Protein AF-A0A3B9K5C8-F1 (afdb_monomer_lite)

Foldseek 3Di:
DVPDDDPDDDDDDDDPDDLVQFDQDDPDPVSVVLVVVLVVVADPDDDPVVSVVSCVVPVVSSVHPPPPDD

pLDDT: mean 82.57, std 12.93, range [37.62, 95.19]

Structure (mmCIF, N/CA/C/O backbone):
data_AF-A0A3B9K5C8-F1
#
_entry.id   AF-A0A3B9K5C8-F1
#
loop_
_atom_site.group_PDB
_atom_site.id
_atom_site.type_symbol
_atom_site.label_atom_id
_atom_site.label_alt_id
_atom_site.label_comp_id
_atom_site.label_asym_id
_atom_site.label_entity_id
_atom_site.label_seq_id
_atom_site.pdbx_PDB_ins_code
_atom_site.Cartn_x
_atom_site.Cartn_y
_atom_site.Cartn_z
_atom_site.occupancy
_atom_site.B_iso_or_equiv
_atom_site.auth_seq_id
_atom_site.auth_comp_id
_atom_site.auth_asym_id
_atom_site.auth_atom_id
_atom_site.pdbx_PDB_model_num
ATOM 1 N N . PRO A 1 1 ? 34.732 -14.469 -18.128 1.00 60.31 1 PRO A N 1
ATOM 2 C CA . PRO A 1 1 ? 33.921 -14.921 -16.970 1.00 60.31 1 PRO A CA 1
ATOM 3 C C . PRO A 1 1 ? 32.920 -16.012 -17.387 1.00 60.31 1 PRO A C 1
ATOM 5 O O . PRO A 1 1 ? 32.358 -15.914 -18.473 1.00 60.31 1 PRO A O 1
ATOM 8 N N . LYS A 1 2 ? 32.714 -17.022 -16.530 1.00 69.88 2 LYS A N 1
ATOM 9 C CA . LYS A 1 2 ? 31.966 -18.280 -16.762 1.00 69.88 2 LYS A CA 1
ATOM 10 C C . LYS A 1 2 ? 30.480 -18.127 -17.173 1.00 69.88 2 LYS A C 1
ATOM 12 O O . LYS A 1 2 ? 29.866 -19.117 -17.536 1.00 69.88 2 LYS A O 1
ATOM 17 N N . TYR A 1 3 ? 29.917 -16.912 -17.172 1.00 72.06 3 TYR A N 1
ATOM 18 C CA . TYR A 1 3 ? 28.481 -16.664 -17.411 1.00 72.06 3 TYR A CA 1
ATOM 19 C C . TYR A 1 3 ? 28.163 -15.606 -18.486 1.00 72.06 3 TYR A C 1
ATOM 21 O O . TYR A 1 3 ? 27.051 -15.092 -18.540 1.00 72.06 3 TYR A O 1
ATOM 29 N N . GLY A 1 4 ? 29.120 -15.271 -19.360 1.00 71.00 4 GLY A N 1
ATOM 30 C CA . GLY A 1 4 ? 28.908 -14.273 -20.419 1.00 71.00 4 GLY A CA 1
ATOM 31 C C . GLY A 1 4 ? 28.751 -12.834 -19.899 1.00 71.00 4 GLY A C 1
ATOM 32 O O . GLY A 1 4 ? 28.591 -12.583 -18.706 1.00 71.00 4 GLY A O 1
ATOM 33 N N . LYS A 1 5 ? 28.865 -11.849 -20.799 1.00 72.38 5 LYS A N 1
ATOM 34 C CA . LYS A 1 5 ? 28.597 -10.431 -20.498 1.00 72.38 5 LYS A CA 1
ATOM 35 C C . LYS A 1 5 ? 27.228 -10.068 -21.081 1.00 72.38 5 LYS A C 1
ATOM 37 O O . LYS A 1 5 ? 27.090 -9.978 -22.297 1.00 72.38 5 LYS A O 1
ATOM 42 N N . GLY A 1 6 ? 26.221 -9.884 -20.228 1.00 74.31 6 GLY A N 1
ATOM 43 C CA . GLY A 1 6 ? 24.885 -9.442 -20.646 1.00 74.31 6 GLY A CA 1
ATOM 44 C C . GLY A 1 6 ? 24.835 -7.937 -20.937 1.00 74.31 6 GLY A C 1
ATOM 45 O O . GLY A 1 6 ? 25.411 -7.137 -20.201 1.00 74.31 6 GLY A O 1
ATOM 46 N N . LYS A 1 7 ? 24.130 -7.538 -22.005 1.00 80.69 7 LYS A N 1
ATOM 47 C CA . LYS A 1 7 ? 23.870 -6.128 -22.363 1.00 80.69 7 LYS A CA 1
ATOM 48 C C . LYS A 1 7 ? 22.701 -5.566 -21.544 1.00 80.69 7 LYS A C 1
ATOM 50 O O . LYS A 1 7 ? 21.645 -5.251 -22.088 1.00 80.69 7 LYS A O 1
ATOM 55 N N . PHE A 1 8 ? 22.860 -5.469 -20.229 1.00 82.00 8 PHE A N 1
ATOM 56 C CA . PHE A 1 8 ? 21.815 -4.909 -19.371 1.00 82.00 8 PHE A CA 1
ATOM 57 C C . PHE A 1 8 ? 21.726 -3.390 -19.548 1.00 82.00 8 PHE A C 1
ATOM 59 O O . PHE A 1 8 ? 22.737 -2.690 -19.503 1.00 82.00 8 PHE A O 1
ATOM 66 N N . LYS A 1 9 ? 20.508 -2.868 -19.725 1.00 82.44 9 LYS A N 1
ATOM 67 C CA . LYS A 1 9 ? 20.232 -1.426 -19.717 1.00 82.44 9 LYS A CA 1
ATOM 68 C C . LYS A 1 9 ? 19.444 -1.070 -18.465 1.00 82.44 9 LYS A C 1
ATOM 70 O O . LYS A 1 9 ? 18.319 -1.526 -18.285 1.00 82.44 9 LYS A O 1
ATOM 75 N N . ARG A 1 10 ? 20.021 -0.225 -17.614 1.00 84.56 10 ARG A N 1
ATOM 76 C CA . ARG A 1 10 ? 19.346 0.312 -16.430 1.00 84.56 10 ARG A CA 1
ATOM 77 C C . ARG A 1 10 ? 18.518 1.531 -16.822 1.00 84.56 10 ARG A C 1
ATOM 79 O O . ARG A 1 10 ? 19.057 2.466 -17.404 1.00 84.56 10 ARG A O 1
ATOM 86 N N . HIS A 1 11 ? 17.245 1.530 -16.452 1.00 83.50 11 HIS A N 1
ATOM 87 C CA . HIS A 1 11 ? 16.377 2.700 -16.540 1.00 83.50 11 HIS A CA 1
ATOM 88 C C . HIS A 1 11 ? 15.967 3.098 -15.126 1.00 83.50 11 HIS A C 1
ATOM 90 O O . HIS A 1 11 ? 15.589 2.244 -14.326 1.00 83.50 11 HIS A O 1
ATOM 96 N N . THR A 1 12 ? 16.054 4.389 -14.824 1.00 81.38 12 THR A N 1
ATOM 97 C CA . THR A 1 12 ? 15.607 4.946 -13.547 1.00 81.38 12 THR A CA 1
ATOM 98 C C . THR A 1 12 ? 14.390 5.808 -13.813 1.00 81.38 12 THR A C 1
ATOM 100 O O . THR A 1 12 ? 14.464 6.779 -14.562 1.00 81.38 12 THR A O 1
ATOM 103 N N . ILE A 1 13 ? 13.272 5.470 -13.185 1.00 79.25 13 ILE A N 1
ATOM 104 C CA . ILE A 1 13 ? 12.046 6.257 -13.276 1.00 79.25 13 ILE A CA 1
ATOM 105 C C . ILE A 1 13 ? 12.097 7.306 -12.164 1.00 79.25 13 ILE A C 1
ATOM 107 O O . ILE A 1 13 ? 12.006 6.966 -10.985 1.00 79.25 13 ILE A O 1
ATOM 111 N N . LYS A 1 14 ? 12.262 8.586 -12.520 1.00 77.12 14 LYS A N 1
ATOM 112 C CA . LYS A 1 14 ? 12.118 9.688 -11.559 1.00 77.12 14 LYS A CA 1
ATOM 113 C C . LYS A 1 14 ? 10.632 9.944 -11.310 1.00 77.12 14 LYS A C 1
ATOM 115 O O . LYS A 1 14 ? 9.897 10.279 -12.234 1.00 77.12 14 LYS A O 1
ATOM 120 N N . ARG A 1 15 ? 10.200 9.798 -10.057 1.00 72.69 15 ARG A N 1
ATOM 121 C CA . ARG A 1 15 ? 8.886 10.251 -9.581 1.00 72.69 15 ARG A CA 1
ATOM 122 C C . ARG A 1 15 ? 9.052 11.527 -8.763 1.00 72.69 15 ARG A C 1
ATOM 124 O O . ARG A 1 15 ? 10.000 11.650 -7.999 1.00 72.69 15 ARG A O 1
ATOM 131 N N . ASN A 1 16 ? 8.088 12.437 -8.883 1.00 78.00 16 ASN A N 1
ATOM 132 C CA . ASN A 1 16 ? 8.093 13.728 -8.180 1.00 78.00 16 ASN A CA 1
ATOM 133 C C . ASN A 1 16 ? 7.800 13.613 -6.673 1.00 78.00 16 ASN A C 1
ATOM 135 O O . ASN A 1 16 ? 7.925 14.597 -5.952 1.00 78.00 16 ASN A O 1
ATOM 139 N N . LYS A 1 17 ? 7.365 12.441 -6.197 1.00 82.50 17 LYS A N 1
ATOM 140 C CA . LYS A 1 17 ? 7.028 12.185 -4.792 1.00 82.50 17 LYS A CA 1
ATOM 141 C C . LYS A 1 17 ? 7.803 10.976 -4.284 1.00 82.50 17 LYS A C 1
ATOM 143 O O . LYS A 1 17 ? 7.827 9.940 -4.950 1.00 82.50 17 LYS A O 1
ATOM 148 N N . ASP A 1 18 ? 8.405 11.130 -3.109 1.00 82.50 18 ASP A N 1
ATOM 149 C CA . ASP A 1 18 ? 9.103 10.063 -2.402 1.00 82.50 18 ASP A CA 1
ATOM 150 C C . ASP A 1 18 ? 8.102 9.206 -1.615 1.00 82.50 18 ASP A C 1
ATOM 152 O O . ASP A 1 18 ? 7.422 9.693 -0.713 1.00 82.50 18 ASP A O 1
ATOM 156 N N . PHE A 1 19 ? 8.017 7.923 -1.966 1.00 83.94 19 PHE A N 1
ATOM 157 C CA . PHE A 1 19 ? 7.175 6.927 -1.295 1.00 83.94 19 PHE A CA 1
ATOM 158 C C . PHE A 1 19 ? 8.000 5.870 -0.547 1.00 83.94 19 PHE A C 1
ATOM 160 O O . PHE A 1 19 ? 7.440 4.897 -0.054 1.00 83.94 19 PHE A O 1
ATOM 167 N N . SER A 1 20 ? 9.319 6.058 -0.436 1.00 82.25 20 SER A N 1
ATOM 168 C CA . SER A 1 20 ? 10.251 5.083 0.156 1.00 82.25 20 SER A CA 1
ATOM 169 C C . SER A 1 20 ? 10.011 4.848 1.649 1.00 82.25 20 SER A C 1
ATOM 171 O O . SER A 1 20 ? 10.460 3.854 2.210 1.00 82.25 20 SER A O 1
ATOM 173 N N . HIS A 1 21 ? 9.300 5.768 2.301 1.00 83.19 21 HIS A N 1
ATOM 174 C CA . HIS A 1 21 ? 8.908 5.665 3.701 1.00 83.19 21 HIS A CA 1
ATOM 175 C C . HIS A 1 21 ? 7.743 4.688 3.931 1.00 83.19 21 HIS A C 1
ATOM 177 O O . HIS A 1 21 ? 7.511 4.296 5.069 1.00 83.19 21 HIS A O 1
ATOM 183 N N . ILE A 1 22 ? 7.002 4.299 2.889 1.00 87.25 22 ILE A N 1
ATOM 184 C CA . ILE A 1 22 ? 5.861 3.383 3.004 1.00 87.25 22 ILE A CA 1
ATOM 185 C C . ILE A 1 22 ? 6.380 1.953 3.102 1.00 87.25 22 ILE A C 1
ATOM 187 O O . ILE A 1 22 ? 7.149 1.506 2.251 1.00 87.25 22 ILE A O 1
ATOM 191 N N . ARG A 1 23 ? 5.922 1.214 4.114 1.00 84.75 23 ARG A N 1
ATOM 192 C CA . ARG A 1 23 ? 6.300 -0.184 4.317 1.00 84.75 23 ARG A CA 1
ATOM 193 C C . ARG A 1 23 ? 5.065 -1.072 4.255 1.00 84.75 23 ARG A C 1
ATOM 195 O O . ARG A 1 23 ? 4.474 -1.417 5.269 1.00 84.75 23 ARG A O 1
ATOM 202 N N . TRP A 1 24 ? 4.687 -1.454 3.041 1.00 88.00 24 TRP A N 1
ATOM 203 C CA . TRP A 1 24 ? 3.709 -2.519 2.811 1.00 88.00 24 TRP A CA 1
ATOM 204 C C . TRP A 1 24 ? 4.439 -3.836 2.559 1.00 88.00 24 TRP A C 1
ATOM 206 O O . TRP A 1 24 ? 4.517 -4.319 1.433 1.00 88.00 24 TRP A O 1
ATOM 216 N N . THR A 1 25 ? 5.026 -4.378 3.622 1.00 86.62 25 THR A N 1
ATOM 217 C CA . THR A 1 25 ? 5.575 -5.737 3.655 1.00 86.62 25 THR A CA 1
ATOM 218 C C . THR A 1 25 ? 4.683 -6.607 4.534 1.00 86.62 25 THR A C 1
ATOM 220 O O . THR A 1 25 ? 3.869 -6.085 5.289 1.00 86.62 25 THR A O 1
ATOM 223 N N . LEU A 1 26 ? 4.782 -7.928 4.405 1.00 90.38 26 LEU A N 1
ATOM 224 C CA . LEU A 1 26 ? 4.043 -8.885 5.231 1.00 90.38 26 LEU A CA 1
ATOM 225 C C . LEU A 1 26 ? 5.059 -9.727 6.009 1.00 90.38 26 LEU A C 1
ATOM 227 O O . LEU A 1 26 ? 5.240 -10.907 5.726 1.00 90.38 26 LEU A O 1
ATOM 231 N N . ASP A 1 27 ? 5.769 -9.083 6.939 1.00 89.25 27 ASP A N 1
ATOM 232 C CA . ASP A 1 27 ? 6.846 -9.718 7.710 1.00 89.25 27 ASP A CA 1
ATOM 233 C C . ASP A 1 27 ? 6.344 -10.221 9.077 1.00 89.25 27 ASP A C 1
A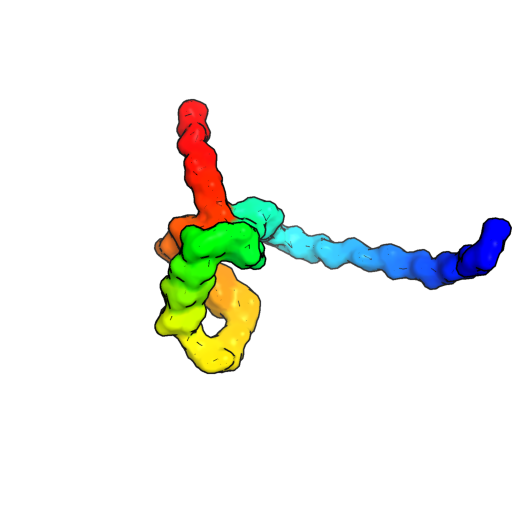TOM 235 O O . ASP A 1 27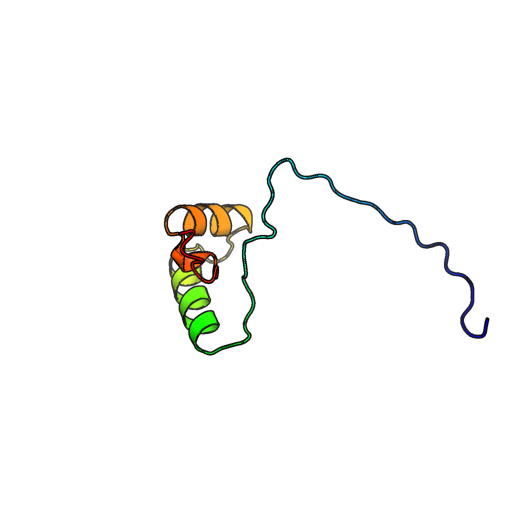 ? 6.901 -11.157 9.650 1.00 89.25 27 ASP A O 1
ATOM 239 N N . THR A 1 28 ? 5.289 -9.600 9.618 1.00 89.19 28 THR A N 1
ATOM 240 C CA . THR A 1 28 ? 4.737 -9.865 10.954 1.00 89.19 28 THR A CA 1
ATOM 241 C C . THR A 1 28 ? 3.210 -10.001 10.951 1.00 89.19 28 THR A C 1
ATOM 243 O O . THR A 1 28 ? 2.513 -9.586 10.022 1.00 89.19 28 THR A O 1
ATOM 246 N N . ALA A 1 29 ? 2.657 -10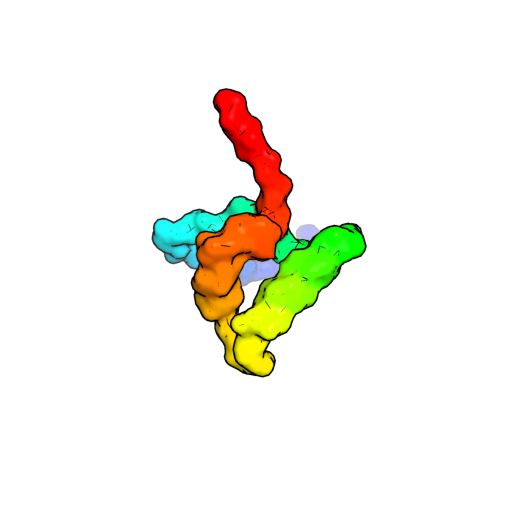.550 12.037 1.00 91.94 29 ALA A N 1
ATOM 247 C CA . ALA A 1 29 ? 1.207 -10.628 12.233 1.00 91.94 29 ALA A CA 1
ATOM 248 C C . ALA A 1 29 ? 0.535 -9.243 12.311 1.00 91.94 29 ALA A C 1
ATOM 250 O O . ALA A 1 29 ? -0.628 -9.102 11.931 1.00 91.94 29 ALA A O 1
ATOM 251 N N . ASP A 1 30 ? 1.249 -8.218 12.781 1.00 87.81 30 ASP A N 1
ATOM 252 C CA . ASP A 1 30 ? 0.723 -6.854 12.828 1.00 87.81 30 ASP A CA 1
ATOM 253 C C . ASP A 1 30 ? 0.664 -6.218 11.436 1.00 87.81 30 ASP A C 1
ATOM 255 O O . ASP A 1 30 ? -0.316 -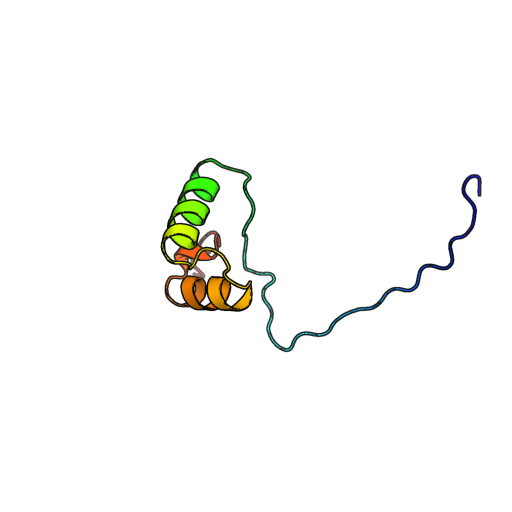5.537 11.126 1.00 87.81 30 ASP A O 1
ATOM 259 N N . ASP A 1 31 ? 1.618 -6.529 10.554 1.00 88.44 31 ASP A N 1
ATOM 260 C CA . ASP A 1 31 ? 1.551 -6.105 9.152 1.00 88.44 31 ASP A CA 1
ATOM 261 C C . ASP A 1 31 ? 0.293 -6.661 8.469 1.00 88.44 31 ASP A C 1
ATOM 263 O O . ASP A 1 31 ? -0.417 -5.939 7.766 1.00 88.44 31 ASP A O 1
ATOM 267 N N . LEU A 1 32 ? -0.059 -7.926 8.743 1.00 91.44 32 LEU A N 1
ATOM 268 C CA . LEU A 1 32 ? -1.279 -8.538 8.209 1.00 91.44 32 LEU A CA 1
ATOM 269 C C . LEU A 1 32 ? -2.545 -7.795 8.656 1.00 91.44 32 LEU A C 1
ATOM 271 O O . LEU A 1 32 ? -3.475 -7.637 7.861 1.00 91.44 32 LEU A O 1
ATOM 275 N N . LYS A 1 33 ? -2.601 -7.336 9.914 1.00 91.25 33 LYS A N 1
ATOM 276 C CA . LYS A 1 33 ? -3.738 -6.546 10.420 1.00 91.25 33 LYS A CA 1
ATOM 277 C C . LYS A 1 33 ? -3.867 -5.235 9.648 1.00 91.25 33 LYS A C 1
ATOM 279 O O . LYS A 1 33 ? -4.967 -4.903 9.216 1.00 91.25 33 LYS A O 1
ATOM 284 N N . ILE A 1 34 ? -2.751 -4.540 9.420 1.00 91.06 34 ILE A N 1
ATOM 285 C CA . ILE A 1 34 ? -2.718 -3.277 8.671 1.00 91.06 34 ILE A CA 1
ATOM 286 C C . ILE A 1 34 ? -3.176 -3.490 7.223 1.00 91.06 34 ILE A C 1
ATOM 288 O O . ILE A 1 34 ? -4.034 -2.756 6.732 1.00 91.06 34 ILE A O 1
ATOM 292 N N . ILE A 1 35 ? -2.660 -4.523 6.548 1.00 90.94 35 ILE A N 1
ATOM 293 C CA . ILE A 1 35 ? -3.038 -4.841 5.163 1.00 90.94 35 ILE A CA 1
ATOM 294 C C . ILE A 1 35 ? -4.528 -5.190 5.070 1.00 90.94 35 ILE A C 1
ATOM 296 O O . ILE A 1 35 ? -5.217 -4.713 4.166 1.00 90.94 35 ILE A O 1
ATOM 300 N N . ARG A 1 36 ? -5.061 -5.975 6.013 1.00 93.56 36 ARG A N 1
ATOM 301 C CA . ARG A 1 36 ? -6.499 -6.291 6.076 1.00 93.56 36 ARG A CA 1
ATOM 302 C C . ARG A 1 36 ? -7.357 -5.045 6.285 1.00 93.56 36 ARG A C 1
ATOM 304 O O . ARG A 1 36 ? -8.377 -4.895 5.621 1.00 93.56 36 ARG A O 1
ATOM 311 N N . GLU A 1 37 ? -6.943 -4.140 7.168 1.00 93.44 37 GLU A N 1
ATOM 312 C CA . GLU A 1 37 ? -7.670 -2.892 7.425 1.00 93.44 37 GLU A CA 1
ATOM 313 C C . GLU A 1 37 ? -7.623 -1.918 6.235 1.00 93.44 37 GLU A C 1
ATOM 315 O O . GLU A 1 37 ? -8.565 -1.157 6.009 1.00 93.44 37 GLU A O 1
ATOM 320 N N . LEU A 1 38 ? -6.530 -1.915 5.469 1.00 92.62 38 LEU A N 1
ATOM 321 C CA . LEU A 1 38 ? -6.415 -1.118 4.250 1.00 92.62 38 LEU A CA 1
ATOM 322 C C . LEU A 1 38 ? -7.291 -1.695 3.133 1.00 92.62 38 LEU A C 1
ATOM 324 O O . LEU A 1 38 ? -8.071 -0.971 2.518 1.00 92.62 38 LEU A O 1
ATOM 328 N N . THR A 1 39 ? -7.176 -2.999 2.884 1.00 93.31 39 THR A N 1
ATOM 329 C CA . THR A 1 39 ? -7.882 -3.682 1.789 1.00 93.31 39 THR A CA 1
ATOM 330 C C . THR A 1 39 ? -9.392 -3.739 1.992 1.00 93.31 39 THR A C 1
ATOM 332 O O . THR A 1 39 ? -10.122 -3.667 1.009 1.00 93.31 39 THR A O 1
ATOM 335 N N . SER A 1 40 ? -9.889 -3.764 3.234 1.00 95.19 40 SER A N 1
ATOM 336 C CA . SER A 1 40 ? -11.333 -3.699 3.514 1.00 95.19 40 SER A CA 1
ATOM 337 C C . SER A 1 40 ? -11.988 -2.372 3.109 1.00 95.19 40 SER A C 1
ATOM 339 O O . SER A 1 40 ? -13.205 -2.313 2.949 1.00 95.19 40 SER A O 1
ATOM 341 N N . LYS A 1 41 ? -11.194 -1.310 2.925 1.00 93.81 41 LYS A N 1
ATOM 342 C CA . LYS A 1 41 ? -11.648 0.026 2.505 1.00 93.81 41 LYS A CA 1
ATOM 343 C C . LYS A 1 41 ? -11.516 0.249 0.996 1.00 93.81 41 LYS A C 1
ATOM 345 O O . LYS A 1 41 ? -11.810 1.344 0.521 1.00 93.81 41 LYS A O 1
ATOM 350 N N . LEU A 1 42 ? -11.033 -0.749 0.256 1.00 94.50 42 LEU A N 1
ATOM 351 C CA . LEU A 1 42 ? -10.731 -0.642 -1.167 1.00 94.50 42 LEU A CA 1
ATOM 352 C C . LEU A 1 42 ? -11.701 -1.483 -2.010 1.00 94.50 42 LEU A C 1
ATOM 354 O O . LEU A 1 42 ? -12.132 -2.554 -1.582 1.00 94.50 42 LEU A O 1
ATOM 358 N N . PRO A 1 43 ? -12.048 -1.026 -3.226 1.00 93.88 43 PRO A N 1
ATOM 359 C CA . PRO A 1 43 ? -12.840 -1.821 -4.157 1.00 93.88 43 PRO A CA 1
ATOM 360 C C . PRO A 1 43 ? -12.044 -3.040 -4.641 1.00 93.88 43 PRO A C 1
ATOM 362 O O . PRO A 1 43 ? -10.819 -3.022 -4.657 1.00 93.88 43 PRO A O 1
ATOM 365 N N . LYS A 1 44 ? -12.729 -4.086 -5.118 1.00 91.25 44 LYS A N 1
ATOM 366 C CA . LYS A 1 44 ? -12.106 -5.362 -5.533 1.00 91.25 44 LYS A CA 1
ATOM 367 C C . LYS A 1 44 ? -10.948 -5.217 -6.540 1.00 91.25 44 LYS A C 1
ATOM 369 O O . LYS A 1 44 ? -10.020 -6.015 -6.500 1.00 91.25 44 LYS A O 1
ATOM 374 N N . ASN A 1 45 ? -10.990 -4.196 -7.398 1.00 94.50 45 ASN A N 1
ATOM 375 C CA . ASN A 1 45 ? -10.012 -3.951 -8.466 1.00 94.50 45 ASN A CA 1
ATOM 376 C C . ASN A 1 45 ? -9.282 -2.610 -8.283 1.00 94.50 45 ASN A C 1
ATOM 378 O O . ASN A 1 45 ? -9.112 -1.858 -9.241 1.00 94.50 45 ASN A O 1
ATOM 382 N N . TYR A 1 46 ? -8.914 -2.275 -7.047 1.00 95.00 46 TYR A N 1
ATOM 383 C CA . TYR A 1 46 ? -8.226 -1.022 -6.754 1.00 95.00 46 TYR A CA 1
ATOM 384 C C . TYR A 1 46 ? -6.844 -0.935 -7.419 1.00 95.00 46 TYR A C 1
ATOM 386 O O . TYR A 1 46 ? -6.121 -1.917 -7.588 1.00 95.00 46 TYR A O 1
ATOM 394 N N . SER A 1 47 ? -6.447 0.290 -7.736 1.00 94.25 47 SER A N 1
ATOM 395 C CA . SER A 1 47 ? -5.110 0.656 -8.182 1.00 94.25 47 SER A CA 1
ATOM 396 C C . SER A 1 47 ? -4.211 1.045 -7.007 1.00 94.25 47 SER A C 1
ATOM 398 O O . SER A 1 47 ? -4.658 1.470 -5.939 1.00 94.25 47 SER A O 1
ATOM 400 N N . TRP A 1 48 ? -2.898 0.999 -7.229 1.00 89.44 48 TRP A N 1
ATOM 401 C CA . TRP A 1 48 ? -1.914 1.442 -6.238 1.00 89.44 48 TRP A CA 1
ATOM 402 C C . TRP A 1 48 ? -2.154 2.879 -5.742 1.00 89.44 48 TRP A C 1
ATOM 404 O O . TRP A 1 48 ? -1.988 3.168 -4.559 1.00 89.44 48 TRP A O 1
ATOM 414 N N . MET A 1 49 ? -2.567 3.788 -6.631 1.00 90.88 49 MET A N 1
ATOM 415 C CA . MET A 1 49 ? -2.808 5.189 -6.272 1.00 90.88 49 MET A CA 1
ATOM 416 C C . MET A 1 49 ? -4.043 5.362 -5.384 1.00 90.88 49 MET A C 1
ATOM 418 O O . MET A 1 49 ? -4.040 6.226 -4.509 1.00 90.88 49 MET A O 1
ATOM 422 N N . GLU A 1 50 ? -5.068 4.530 -5.561 1.00 92.69 50 GLU A N 1
ATOM 423 C CA . GLU A 1 50 ? -6.250 4.524 -4.693 1.00 92.69 50 GLU A CA 1
ATOM 424 C C . GLU A 1 50 ? -5.906 3.982 -3.305 1.00 92.69 50 GLU A C 1
ATOM 426 O O . GLU A 1 50 ? -6.247 4.612 -2.304 1.00 92.69 50 GLU A O 1
ATOM 431 N N . ALA A 1 51 ? -5.132 2.893 -3.233 1.00 92.75 51 ALA A N 1
ATOM 432 C CA . ALA A 1 51 ? -4.608 2.380 -1.967 1.00 92.75 51 ALA A CA 1
ATOM 433 C C . ALA A 1 51 ? -3.777 3.438 -1.227 1.00 92.75 51 ALA A C 1
ATOM 435 O O . ALA A 1 51 ? -3.975 3.664 -0.032 1.00 92.75 51 ALA A O 1
ATOM 436 N N . LEU A 1 52 ? -2.897 4.146 -1.945 1.00 91.19 52 LEU A N 1
ATOM 437 C CA . LEU A 1 52 ? -2.130 5.256 -1.382 1.00 91.19 52 LEU A CA 1
ATOM 438 C C . LEU A 1 52 ? -3.037 6.387 -0.895 1.00 91.19 52 LEU A C 1
ATOM 440 O O . LEU A 1 52 ? -2.803 6.911 0.187 1.00 91.19 52 LEU A O 1
ATOM 444 N N . SER A 1 53 ? -4.069 6.761 -1.655 1.00 91.25 53 SER A N 1
ATOM 445 C CA . SER A 1 53 ? -5.007 7.823 -1.267 1.00 91.25 53 SER A CA 1
ATOM 446 C C . SER A 1 53 ? -5.776 7.490 0.014 1.00 91.25 53 SER A C 1
ATOM 448 O O . SER A 1 53 ? -6.015 8.372 0.839 1.00 91.25 53 SER A O 1
ATOM 450 N N . VAL A 1 54 ? -6.145 6.222 0.212 1.00 91.94 54 VAL A N 1
ATOM 451 C CA . VAL A 1 54 ? -6.780 5.761 1.455 1.00 91.94 54 VAL A CA 1
ATOM 452 C C . VAL A 1 54 ? -5.776 5.770 2.607 1.00 91.94 54 VAL A C 1
ATOM 454 O O . VAL A 1 54 ? -6.075 6.283 3.686 1.00 91.94 54 VAL A O 1
ATOM 457 N N . ALA A 1 55 ? -4.568 5.253 2.384 1.00 90.75 55 ALA A N 1
ATOM 458 C CA . ALA A 1 55 ? -3.556 5.151 3.429 1.00 90.75 55 ALA A CA 1
ATOM 459 C C . ALA A 1 55 ? -2.979 6.511 3.859 1.00 90.75 55 ALA A C 1
ATOM 461 O O . ALA A 1 55 ? -2.654 6.693 5.027 1.00 90.75 55 ALA A O 1
ATOM 462 N N . THR A 1 56 ? -2.892 7.508 2.976 1.00 88.56 56 THR A N 1
ATOM 463 C CA . THR A 1 56 ? -2.422 8.852 3.361 1.00 88.56 56 THR A CA 1
ATOM 464 C C . THR A 1 56 ? -3.420 9.606 4.237 1.00 88.56 56 THR A C 1
ATOM 466 O O . THR A 1 56 ? -3.008 10.474 5.002 1.00 88.56 56 THR A O 1
ATOM 469 N N . LYS A 1 57 ? -4.712 9.250 4.190 1.00 89.00 57 LYS A N 1
ATOM 470 C CA . LYS A 1 57 ? -5.739 9.785 5.103 1.00 89.00 57 LYS A CA 1
ATOM 471 C C . LYS A 1 57 ? -5.643 9.192 6.512 1.00 89.00 57 LYS A C 1
ATOM 473 O O . LYS A 1 57 ? -6.090 9.823 7.464 1.00 89.00 57 LYS A O 1
ATOM 478 N N . ASN A 1 58 ? -5.059 8.001 6.659 1.00 86.62 58 ASN A N 1
ATOM 479 C CA . ASN A 1 58 ? -4.802 7.366 7.950 1.00 86.62 58 ASN A CA 1
ATOM 480 C C . ASN A 1 58 ? -3.380 6.801 7.975 1.00 86.62 58 ASN A C 1
ATOM 482 O O . ASN A 1 58 ? -3.146 5.654 7.599 1.00 86.62 58 ASN A O 1
ATOM 486 N N . THR A 1 59 ? -2.438 7.603 8.468 1.00 83.44 59 THR A N 1
ATOM 487 C CA . THR A 1 59 ? -0.997 7.313 8.423 1.00 83.44 59 THR A CA 1
ATOM 488 C C . THR A 1 59 ? -0.591 6.003 9.100 1.00 83.44 59 THR A C 1
ATOM 490 O O . THR A 1 59 ? 0.445 5.448 8.741 1.00 83.44 59 THR A O 1
ATOM 493 N N . LYS A 1 60 ? -1.413 5.446 10.0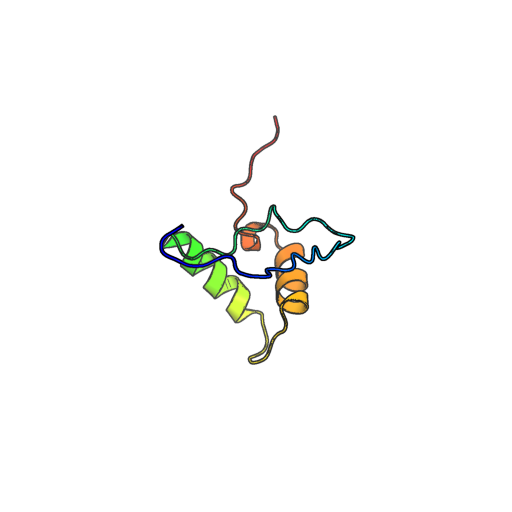04 1.00 85.44 60 LYS A N 1
ATOM 494 C CA . LYS A 1 60 ? -1.200 4.105 10.583 1.00 85.44 60 LYS A CA 1
ATOM 495 C C . LYS A 1 60 ? -1.217 2.997 9.523 1.00 85.44 60 LYS A C 1
ATOM 497 O O . LYS A 1 60 ? -0.561 1.977 9.696 1.00 85.44 60 LYS A O 1
ATOM 502 N N . LEU A 1 61 ? -1.919 3.216 8.411 1.00 84.94 61 LEU A N 1
ATOM 503 C CA . LEU A 1 61 ? -2.012 2.278 7.292 1.00 84.94 61 LEU A CA 1
ATOM 504 C C . LEU A 1 61 ? -0.784 2.299 6.370 1.00 84.94 61 LEU A C 1
ATOM 506 O O . LEU A 1 61 ? -0.679 1.471 5.470 1.00 84.94 61 LEU A O 1
ATOM 510 N N . LEU A 1 62 ? 0.156 3.229 6.567 1.00 84.56 62 LEU A N 1
ATOM 511 C CA . LEU A 1 62 ? 1.382 3.306 5.764 1.00 84.56 62 LEU A CA 1
ATOM 512 C C . LEU A 1 62 ? 2.448 2.286 6.203 1.00 84.56 62 LEU A C 1
ATOM 514 O O . LEU A 1 62 ? 3.509 2.217 5.582 1.00 84.56 62 LEU A O 1
ATOM 518 N N . GLY A 1 63 ? 2.194 1.525 7.277 1.00 76.19 63 GLY A N 1
ATOM 519 C CA . GLY A 1 63 ? 3.152 0.561 7.837 1.00 76.19 63 GLY A CA 1
ATOM 520 C C . GLY A 1 63 ? 4.430 1.217 8.370 1.00 76.19 63 GLY A C 1
ATOM 521 O O . GLY A 1 63 ? 5.427 0.550 8.645 1.00 76.19 63 GLY A O 1
ATOM 522 N N . THR A 1 64 ? 4.429 2.544 8.518 1.00 69.44 64 THR A N 1
ATOM 523 C CA . THR A 1 64 ? 5.544 3.274 9.104 1.00 69.44 64 THR A CA 1
ATOM 524 C C . THR A 1 64 ? 5.595 2.959 10.593 1.00 69.44 64 THR A C 1
ATOM 526 O O . THR A 1 64 ? 4.635 3.183 11.332 1.00 69.44 64 THR A O 1
ATOM 529 N N . LYS A 1 65 ? 6.744 2.476 11.081 1.00 61.66 65 LYS A N 1
ATOM 530 C CA . LYS A 1 65 ? 7.032 2.595 12.512 1.00 61.66 65 LYS A CA 1
ATOM 531 C C . LYS A 1 65 ? 7.045 4.090 12.795 1.00 61.66 65 LYS A C 1
ATOM 533 O O . LYS A 1 65 ? 7.900 4.788 12.256 1.00 61.66 65 LYS A O 1
ATOM 538 N N . VAL A 1 66 ? 6.069 4.582 13.558 1.00 54.66 66 VAL A N 1
ATOM 539 C CA . VAL A 1 66 ? 5.990 5.990 13.958 1.00 54.66 66 VAL A CA 1
ATOM 540 C C . VAL A 1 66 ? 7.284 6.330 14.689 1.00 54.66 66 VAL A C 1
ATOM 542 O O . VAL A 1 66 ? 7.428 6.081 15.883 1.00 54.66 66 VAL A O 1
ATOM 545 N N . THR A 1 67 ? 8.261 6.878 13.978 1.00 49.28 67 THR A N 1
ATOM 546 C CA . THR A 1 67 ? 9.395 7.531 14.604 1.00 49.28 67 THR A CA 1
ATOM 547 C C . THR A 1 67 ? 8.863 8.857 15.114 1.00 49.28 67 THR A C 1
ATOM 549 O O . THR A 1 67 ? 8.696 9.813 14.360 1.00 49.28 67 THR A O 1
ATOM 552 N N . LYS A 1 68 ? 8.543 8.907 16.413 1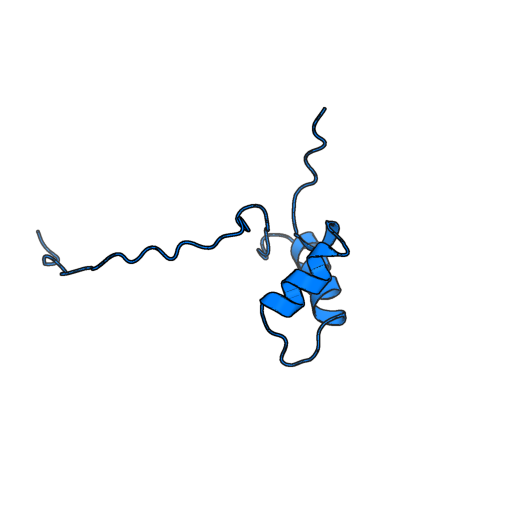.00 41.84 68 LYS A N 1
ATOM 553 C CA . LYS A 1 68 ? 8.414 10.183 17.117 1.00 41.84 68 LYS A CA 1
ATOM 554 C C . LYS A 1 68 ? 9.741 10.913 16.920 1.00 41.84 68 LYS A C 1
ATOM 556 O O . LYS A 1 68 ? 10.745 10.524 17.514 1.00 41.84 68 LYS A O 1
ATOM 561 N N . ARG A 1 69 ? 9.764 11.925 16.054 1.00 46.41 69 ARG A N 1
ATOM 562 C CA . ARG A 1 69 ? 10.848 12.905 16.075 1.00 46.41 69 ARG A CA 1
ATOM 563 C C . ARG A 1 69 ? 10.703 13.654 17.402 1.00 46.41 69 ARG A C 1
ATOM 565 O O . ARG A 1 69 ? 9.641 14.221 17.651 1.00 46.41 69 ARG A O 1
ATOM 572 N N . LYS A 1 70 ? 11.700 13.494 18.275 1.00 37.62 70 LYS A N 1
ATOM 573 C CA . LYS A 1 70 ? 11.921 14.384 19.418 1.00 37.62 70 LYS A CA 1
ATOM 574 C C . LYS A 1 70 ? 12.348 15.750 18.904 1.00 37.62 70 LYS A C 1
ATOM 576 O O . LYS A 1 70 ? 13.023 15.768 17.849 1.00 37.62 70 LYS A O 1
#

Radius of gyration: 17.4 Å; chains: 1; bounding box: 47×33×42 Å

Secondary structure (DSSP, 8-state):
-TT------------SS--TT------SHHHHHHHHHHHTTS-TT--HHHHHHHHHHSGGGGT-------

Sequence (70 aa):
PKYGKGKFKRHTIKRNKDFSHIRWTLDTADDLKIIRELTSKLPKNYSWMEALSVATKNTKLLGTKVTKRK